Protein AF-A0A124FY47-F1 (afdb_monomer_lite)

InterPro domains:
  IPR008265 Lipase, GDSL, active site [PS01098] (9-20)
  IPR036514 SGNH hydrolase superfamily [G3DSA:3.40.50.1110] (1-58)

Sequence (60 aa):
MLLKEGQRVLFLGDSVTDAGRDREDFFGLGNGYPAIISGFVGAAYPGLKNRVSKQGCRRR

Radius of gyration: 11.93 Å; chains: 1; bounding box: 38×17×25 Å

pLDDT: mean 79.92, std 10.73, range [41.72, 91.62]

Foldseek 3Di:
DPADAAEEAEAEDACQQPQVFDPVDFQTSHDHPQVVVVVCCCVVPVRRNYRYGYDYDDDD

Structure (mmCIF, N/CA/C/O backbone):
data_AF-A0A124FY47-F1
#
_entry.id   AF-A0A124FY47-F1
#
loop_
_atom_site.group_PDB
_atom_site.id
_atom_site.type_symbol
_atom_site.label_atom_id
_atom_site.label_alt_id
_atom_site.label_comp_id
_atom_site.label_asym_id
_atom_site.label_entity_id
_atom_site.label_seq_id
_atom_site.pdbx_PDB_ins_code
_atom_site.Cartn_x
_atom_site.Cartn_y
_atom_site.Cartn_z
_atom_site.occupancy
_atom_site.B_iso_or_equiv
_atom_site.auth_seq_id
_atom_site.auth_comp_id
_atom_site.auth_asym_id
_atom_site.auth_atom_id
_atom_site.pdbx_PDB_model_num
ATOM 1 N N . MET A 1 1 ? -10.124 -6.350 12.684 1.00 65.75 1 MET A N 1
ATOM 2 C CA . MET A 1 1 ? -9.398 -5.527 11.692 1.00 65.75 1 MET A CA 1
ATOM 3 C C . MET A 1 1 ? -7.942 -5.428 12.129 1.00 65.75 1 MET A C 1
ATOM 5 O O . MET A 1 1 ? -7.719 -5.109 13.289 1.00 65.75 1 MET A O 1
ATOM 9 N N . LEU A 1 2 ? -6.973 -5.760 11.266 1.00 81.81 2 LEU A N 1
ATOM 10 C CA . LEU A 1 2 ? -5.539 -5.759 11.623 1.00 81.81 2 LEU A CA 1
ATOM 11 C C . LEU A 1 2 ? -4.925 -4.347 11.645 1.00 81.81 2 LEU A C 1
ATOM 13 O O . LEU A 1 2 ? -4.005 -4.092 12.415 1.00 81.81 2 LEU A O 1
ATOM 17 N N . LEU A 1 3 ? -5.450 -3.433 10.824 1.00 83.06 3 LEU A N 1
ATOM 18 C CA . LEU A 1 3 ? -5.024 -2.035 10.764 1.00 83.06 3 LEU A CA 1
ATOM 19 C C . LEU A 1 3 ? -5.839 -1.181 11.741 1.00 83.06 3 LEU A C 1
ATOM 21 O O . LEU A 1 3 ? -7.059 -1.342 11.837 1.00 83.06 3 LEU A O 1
ATOM 25 N N . LYS A 1 4 ? -5.166 -0.257 12.432 1.00 84.25 4 LYS A N 1
ATOM 26 C CA . LYS A 1 4 ? -5.772 0.757 13.310 1.00 84.25 4 LYS A CA 1
ATOM 27 C C . LYS A 1 4 ? -5.659 2.142 12.683 1.00 84.25 4 LYS A C 1
ATOM 29 O O . LYS A 1 4 ? -4.759 2.376 11.881 1.00 84.25 4 LYS A O 1
ATOM 34 N N . GLU A 1 5 ? -6.556 3.047 13.065 1.00 86.81 5 GLU A N 1
ATOM 35 C CA . GLU A 1 5 ? -6.551 4.429 12.578 1.00 86.81 5 GLU A CA 1
ATOM 36 C C . GLU A 1 5 ? -5.229 5.138 12.910 1.00 86.81 5 GLU A C 1
ATOM 38 O O . GLU A 1 5 ? -4.643 4.938 13.976 1.00 86.81 5 GLU A O 1
ATOM 43 N N . GLY A 1 6 ? -4.747 5.953 11.969 1.00 85.69 6 GLY A N 1
ATOM 44 C CA . GLY A 1 6 ? -3.539 6.760 12.132 1.00 85.69 6 GLY A CA 1
ATOM 45 C C . GLY A 1 6 ? -2.231 5.982 11.969 1.00 85.69 6 GLY A C 1
ATOM 46 O O . GLY A 1 6 ? -1.152 6.570 12.095 1.00 85.69 6 GLY A O 1
ATOM 47 N N . GLN A 1 7 ? -2.291 4.683 11.661 1.00 89.00 7 GLN A N 1
ATOM 48 C CA . GLN A 1 7 ? -1.093 3.885 11.427 1.00 89.00 7 GLN A CA 1
ATOM 49 C C . GLN A 1 7 ? -0.440 4.211 10.083 1.00 89.00 7 GLN A C 1
ATOM 51 O O . GLN A 1 7 ? -1.088 4.608 9.109 1.00 89.00 7 GLN A O 1
ATOM 56 N N . ARG A 1 8 ? 0.882 4.025 10.037 1.00 86.69 8 ARG A N 1
ATOM 57 C CA . ARG A 1 8 ? 1.657 4.102 8.801 1.00 86.69 8 ARG A CA 1
ATOM 58 C C . ARG A 1 8 ? 1.838 2.699 8.233 1.00 86.69 8 ARG A C 1
ATOM 60 O O . ARG A 1 8 ? 2.357 1.826 8.923 1.00 86.69 8 ARG A O 1
ATOM 67 N N . VAL A 1 9 ? 1.444 2.510 6.979 1.00 87.38 9 VAL A N 1
ATOM 68 C CA . VAL A 1 9 ? 1.618 1.259 6.235 1.00 87.38 9 VAL A CA 1
ATOM 69 C C . VAL A 1 9 ? 2.707 1.472 5.192 1.00 87.38 9 VAL A C 1
ATOM 71 O O . VAL A 1 9 ? 2.568 2.318 4.310 1.00 87.38 9 VAL A O 1
ATOM 74 N N . LEU A 1 10 ? 3.796 0.715 5.311 1.00 88.06 10 LEU A N 1
ATOM 75 C CA . LEU A 1 10 ? 4.915 0.750 4.377 1.00 88.06 10 LEU A CA 1
ATOM 76 C C . LEU A 1 10 ? 4.891 -0.501 3.501 1.00 88.06 10 LEU A C 1
ATOM 78 O O . LEU A 1 10 ? 4.988 -1.618 4.006 1.00 88.06 10 LEU A O 1
ATOM 82 N N . PHE A 1 11 ? 4.805 -0.307 2.190 1.00 87.19 11 PHE A N 1
ATOM 83 C CA . PHE A 1 11 ? 4.970 -1.379 1.216 1.00 87.19 11 PHE A CA 1
ATOM 84 C C . PHE A 1 11 ? 6.447 -1.498 0.827 1.00 87.19 11 PHE A C 1
ATOM 86 O O . PHE A 1 11 ? 7.031 -0.551 0.292 1.00 87.19 11 PHE A O 1
ATOM 93 N N . LEU A 1 12 ? 7.033 -2.663 1.106 1.00 86.19 12 LEU A N 1
ATOM 94 C CA . LEU A 1 12 ? 8.412 -3.024 0.780 1.00 86.19 12 LEU A CA 1
ATOM 95 C C . LEU A 1 12 ? 8.422 -4.200 -0.193 1.00 86.19 12 LEU A C 1
ATOM 97 O O . LEU A 1 12 ? 7.656 -5.145 -0.017 1.00 86.19 12 LEU A O 1
ATOM 101 N N . GLY A 1 13 ? 9.323 -4.163 -1.171 1.00 84.12 13 GLY A N 1
ATOM 102 C CA . GLY A 1 13 ? 9.505 -5.282 -2.087 1.00 84.12 13 GLY A CA 1
ATOM 103 C C . GLY A 1 13 ? 10.447 -4.989 -3.247 1.00 84.12 13 GLY A C 1
ATOM 104 O O . GLY A 1 13 ? 11.279 -4.076 -3.190 1.00 84.12 13 GLY A O 1
ATOM 105 N N . ASP A 1 14 ? 10.311 -5.813 -4.280 1.00 82.44 14 ASP A N 1
ATOM 106 C CA . ASP A 1 14 ? 11.056 -5.767 -5.534 1.00 82.44 14 ASP A CA 1
ATOM 107 C C . ASP A 1 14 ? 10.321 -4.933 -6.607 1.00 82.44 14 ASP A C 1
ATOM 109 O O . ASP A 1 14 ? 9.451 -4.107 -6.308 1.00 82.44 14 ASP A O 1
ATOM 113 N N . SER A 1 15 ? 10.675 -5.142 -7.876 1.00 80.12 15 SER A N 1
ATOM 114 C CA . SER A 1 15 ? 10.089 -4.451 -9.027 1.00 80.12 15 SER A CA 1
ATOM 115 C C . SER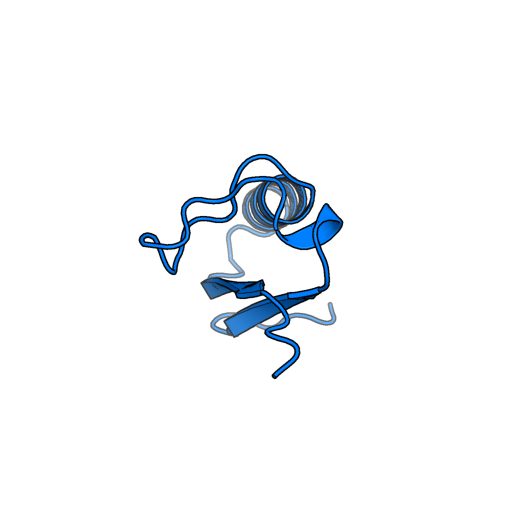 A 1 15 ? 8.565 -4.578 -9.120 1.00 80.12 15 SER A C 1
ATOM 117 O O . SER A 1 15 ? 7.922 -3.638 -9.593 1.00 80.12 15 SER A O 1
ATOM 119 N N . VAL A 1 16 ? 7.966 -5.670 -8.628 1.00 82.50 16 VAL A N 1
ATOM 120 C CA . VAL A 1 16 ? 6.504 -5.859 -8.621 1.00 82.50 16 VAL A CA 1
ATOM 121 C C . VAL A 1 16 ? 5.833 -4.855 -7.684 1.00 82.50 16 VAL A C 1
ATOM 123 O O . VAL A 1 16 ? 4.771 -4.311 -7.987 1.00 82.50 16 VAL A O 1
ATOM 126 N N . THR A 1 17 ? 6.472 -4.566 -6.549 1.00 82.56 17 THR A N 1
ATOM 127 C CA . THR A 1 17 ? 5.980 -3.578 -5.578 1.00 82.56 17 THR A CA 1
ATOM 128 C C . THR A 1 17 ? 6.261 -2.156 -6.037 1.00 82.56 17 THR A C 1
ATOM 130 O O . THR A 1 17 ? 5.435 -1.264 -5.824 1.00 82.56 17 THR A O 1
ATOM 133 N N . ASP A 1 18 ? 7.411 -1.935 -6.674 1.00 79.94 18 ASP A N 1
ATOM 134 C CA . ASP A 1 18 ? 7.813 -0.622 -7.179 1.00 79.94 18 ASP A CA 1
ATOM 135 C C . ASP A 1 18 ? 6.873 -0.156 -8.299 1.00 79.94 18 ASP A C 1
ATOM 137 O O . ASP A 1 18 ? 6.438 0.993 -8.276 1.00 79.94 18 ASP A O 1
ATOM 141 N N . ALA A 1 19 ? 6.480 -1.060 -9.208 1.00 81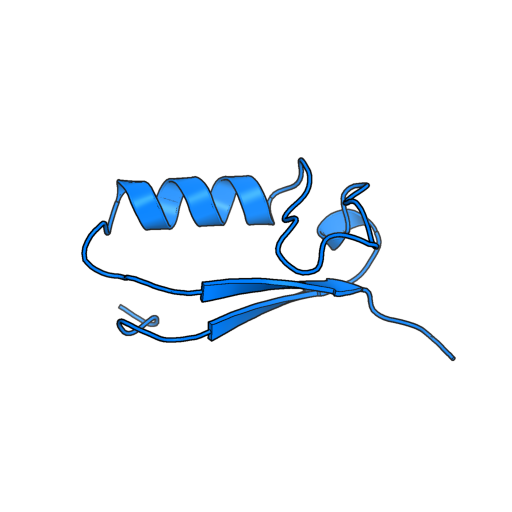.50 19 ALA A N 1
ATOM 142 C CA . ALA A 1 19 ? 5.490 -0.828 -10.267 1.00 81.50 19 ALA A CA 1
ATOM 143 C C . ALA A 1 19 ? 5.694 0.495 -11.034 1.00 81.50 19 ALA A C 1
ATOM 145 O O . ALA A 1 19 ? 4.734 1.206 -11.339 1.00 81.50 19 ALA A O 1
ATOM 146 N N . GLY A 1 20 ? 6.959 0.844 -11.291 1.00 72.00 20 GLY A N 1
ATOM 147 C CA . GLY A 1 20 ? 7.332 2.068 -11.997 1.00 72.00 20 GLY A CA 1
ATOM 148 C C . GLY A 1 20 ? 6.958 3.357 -11.264 1.00 72.00 20 GLY A C 1
ATOM 149 O O . GLY A 1 20 ? 6.712 4.362 -11.925 1.00 72.00 20 GLY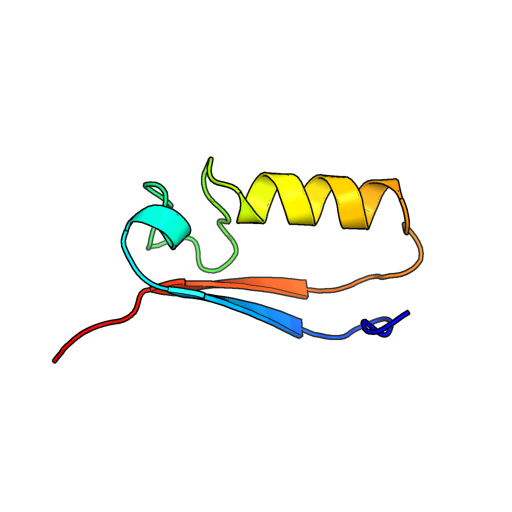 A O 1
ATOM 150 N N . ARG A 1 21 ? 6.864 3.344 -9.926 1.00 77.50 21 ARG A N 1
ATOM 151 C CA . ARG A 1 21 ? 6.580 4.564 -9.159 1.00 77.50 21 ARG A CA 1
ATOM 152 C C . ARG A 1 21 ? 7.644 5.629 -9.411 1.00 77.50 21 ARG A C 1
ATOM 154 O O . ARG A 1 21 ? 8.823 5.320 -9.601 1.00 77.50 21 ARG A O 1
ATOM 161 N N . ASP A 1 22 ? 7.221 6.877 -9.285 1.00 78.56 22 ASP A N 1
ATOM 162 C CA . ASP A 1 22 ? 8.157 7.974 -9.127 1.00 78.56 22 ASP A CA 1
ATOM 163 C C . ASP A 1 22 ? 8.925 7.794 -7.806 1.00 78.56 22 ASP A C 1
ATOM 165 O O . ASP A 1 22 ? 8.347 7.499 -6.754 1.00 78.56 22 ASP A O 1
ATOM 169 N N . ARG A 1 23 ? 10.253 7.872 -7.882 1.00 76.62 23 ARG A N 1
ATOM 170 C CA . ARG A 1 23 ? 11.136 7.705 -6.722 1.00 76.62 23 ARG A CA 1
ATOM 171 C C . ARG A 1 23 ? 11.402 9.022 -6.008 1.00 76.62 23 ARG A C 1
ATOM 173 O O . ARG A 1 23 ? 11.778 8.966 -4.838 1.00 76.62 23 ARG A O 1
ATOM 180 N N . GLU A 1 24 ? 11.149 10.144 -6.675 1.00 78.06 24 GLU A N 1
ATOM 181 C CA . GLU A 1 24 ? 11.211 11.483 -6.092 1.00 78.06 24 GLU A CA 1
ATOM 182 C C . GLU A 1 24 ? 9.949 11.780 -5.263 1.00 78.06 24 GLU A C 1
ATOM 184 O O . GLU A 1 24 ? 10.009 12.512 -4.274 1.00 78.06 24 GLU A O 1
ATOM 189 N N . ASP A 1 25 ? 8.820 11.135 -5.586 1.00 78.88 25 ASP A N 1
ATOM 190 C CA . ASP A 1 25 ? 7.607 11.170 -4.767 1.00 78.88 25 ASP A CA 1
ATOM 191 C C . ASP A 1 25 ? 7.591 10.036 -3.725 1.00 78.88 25 ASP A C 1
ATOM 193 O O . ASP A 1 25 ? 7.303 8.867 -4.000 1.00 78.88 25 ASP A O 1
ATOM 197 N N . PHE A 1 26 ? 7.869 10.401 -2.474 1.00 68.50 26 PHE A N 1
ATOM 198 C CA . PHE A 1 26 ? 7.886 9.474 -1.340 1.00 68.50 26 PHE A CA 1
ATOM 199 C C . PHE A 1 26 ? 6.498 8.921 -0.967 1.00 68.50 26 PHE A C 1
ATOM 201 O O . PHE A 1 26 ? 6.401 7.860 -0.336 1.00 68.50 26 PHE A O 1
ATOM 208 N N . PHE A 1 27 ? 5.428 9.630 -1.334 1.00 72.69 27 PHE A N 1
ATOM 209 C CA . PHE A 1 27 ? 4.040 9.212 -1.112 1.00 72.69 27 PHE A CA 1
ATOM 210 C C . PHE A 1 27 ? 3.413 8.595 -2.369 1.00 72.69 27 PHE A C 1
ATOM 212 O O . PHE A 1 27 ? 2.326 8.017 -2.300 1.00 72.69 27 PHE A O 1
ATOM 219 N N . GLY A 1 28 ? 4.136 8.635 -3.488 1.00 77.00 28 GLY A N 1
ATOM 220 C CA . GLY A 1 28 ? 3.759 8.042 -4.757 1.00 77.00 28 GLY A CA 1
ATOM 221 C C . GLY A 1 28 ? 3.649 6.524 -4.661 1.00 77.00 28 GLY A C 1
ATOM 222 O O . GLY A 1 28 ? 4.639 5.792 -4.563 1.00 77.00 28 GLY A O 1
ATOM 223 N N . LEU A 1 29 ? 2.418 6.016 -4.735 1.00 76.88 29 LEU A N 1
ATOM 224 C CA . LEU A 1 29 ? 2.155 4.577 -4.771 1.00 76.88 29 LEU A CA 1
ATOM 225 C C . LEU A 1 29 ? 2.282 3.987 -6.187 1.00 76.88 29 LEU A C 1
ATOM 227 O O . LEU A 1 29 ? 2.190 2.771 -6.338 1.00 76.88 29 LEU A O 1
ATOM 231 N N . GLY A 1 30 ? 2.534 4.791 -7.222 1.00 77.38 30 GLY A N 1
ATOM 232 C CA . GLY A 1 30 ? 2.613 4.322 -8.613 1.00 77.38 30 GLY A CA 1
ATOM 233 C C . GLY A 1 30 ? 1.324 3.640 -9.096 1.00 77.38 30 GLY A C 1
ATOM 234 O O . GLY A 1 30 ? 0.268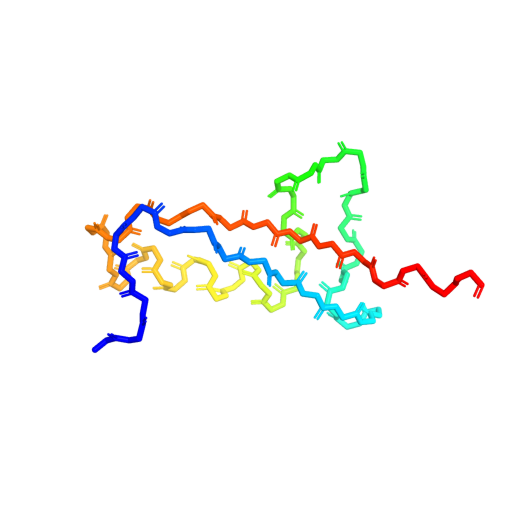 3.793 -8.489 1.00 77.38 30 GLY A O 1
ATOM 235 N N . ASN A 1 31 ? 1.419 2.841 -10.162 1.00 80.56 31 ASN A N 1
ATOM 236 C CA . ASN A 1 31 ? 0.256 2.208 -10.813 1.00 80.56 31 ASN A CA 1
ATOM 237 C C . ASN A 1 31 ? 0.095 0.715 -10.474 1.00 80.56 31 ASN A C 1
ATOM 239 O O . ASN A 1 31 ? -0.555 -0.037 -11.194 1.00 80.56 31 ASN A O 1
ATOM 243 N N . GLY A 1 32 ? 0.732 0.264 -9.393 1.00 85.62 32 GLY A N 1
ATOM 244 C CA . GLY A 1 32 ? 0.729 -1.139 -8.980 1.00 85.62 32 GLY A CA 1
ATOM 245 C C . GLY A 1 32 ? -0.318 -1.476 -7.925 1.00 85.62 32 GLY A C 1
ATOM 246 O O . GLY A 1 32 ? -1.072 -0.627 -7.444 1.00 85.62 32 GLY A O 1
ATOM 247 N N . TYR A 1 33 ? -0.272 -2.726 -7.464 1.0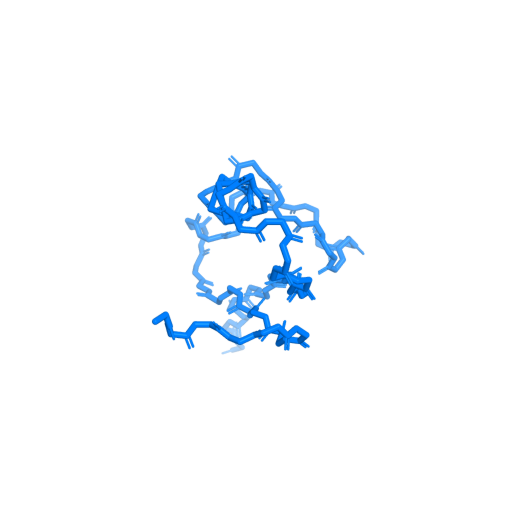0 88.81 33 TYR A N 1
ATOM 248 C CA . TYR A 1 33 ? -1.167 -3.235 -6.424 1.00 88.81 33 TYR A CA 1
ATOM 249 C C . TYR A 1 33 ? -1.232 -2.386 -5.135 1.00 88.81 33 TYR A C 1
ATOM 251 O O . TYR A 1 33 ? -2.306 -2.331 -4.542 1.00 88.81 33 TYR A O 1
ATOM 259 N N . PRO A 1 34 ? -0.184 -1.664 -4.682 1.00 88.00 34 PRO A N 1
ATOM 260 C CA . PRO A 1 34 ? -0.304 -0.876 -3.457 1.00 88.00 34 PRO A CA 1
ATOM 261 C C . PRO A 1 34 ? -1.208 0.353 -3.610 1.00 88.00 34 PRO A C 1
ATOM 263 O O . PRO A 1 34 ? -1.856 0.744 -2.643 1.00 88.00 34 PRO A O 1
ATOM 266 N N . ALA A 1 35 ? -1.296 0.934 -4.812 1.00 88.06 35 ALA A N 1
ATOM 267 C CA . ALA A 1 35 ? -2.247 2.008 -5.090 1.00 88.06 35 ALA A CA 1
ATOM 268 C C . ALA A 1 35 ? -3.683 1.470 -5.089 1.00 88.06 35 ALA A C 1
ATOM 270 O O . ALA A 1 35 ? -4.567 2.055 -4.466 1.00 88.06 35 ALA A O 1
ATOM 271 N N . ILE A 1 36 ? -3.885 0.296 -5.696 1.00 90.69 36 ILE A N 1
ATOM 272 C CA . ILE A 1 36 ? -5.174 -0.404 -5.730 1.00 90.69 36 ILE A CA 1
ATOM 273 C C . ILE A 1 36 ? -5.645 -0.745 -4.307 1.00 90.69 36 ILE A C 1
ATOM 275 O O . ILE A 1 36 ? -6.765 -0.409 -3.926 1.00 90.69 36 ILE A O 1
ATOM 279 N N . ILE A 1 37 ? -4.779 -1.350 -3.487 1.00 90.62 37 ILE A N 1
ATOM 280 C CA . ILE A 1 37 ? -5.093 -1.682 -2.090 1.00 90.62 37 ILE A CA 1
ATOM 281 C C . ILE A 1 37 ? -5.377 -0.414 -1.282 1.00 90.62 37 ILE A C 1
ATOM 283 O O . ILE A 1 37 ? -6.347 -0.388 -0.530 1.00 90.62 37 ILE A O 1
ATOM 287 N N . SER A 1 38 ? -4.577 0.646 -1.442 1.00 88.00 38 SER A N 1
ATOM 288 C CA . SER A 1 38 ? -4.815 1.916 -0.747 1.00 88.00 38 SER A CA 1
ATOM 289 C C . SER A 1 38 ? -6.178 2.515 -1.105 1.00 88.00 38 SER A C 1
ATOM 291 O O . SER A 1 38 ? -6.880 2.996 -0.216 1.00 88.00 38 SER A O 1
ATOM 293 N N . GLY A 1 39 ? -6.578 2.448 -2.379 1.00 88.38 39 GLY A N 1
ATOM 294 C CA . GLY A 1 39 ? -7.896 2.888 -2.838 1.00 88.38 39 GLY A CA 1
ATOM 295 C C . GLY A 1 39 ? -9.030 2.071 -2.220 1.00 88.38 39 GLY A C 1
ATOM 296 O O . GLY A 1 39 ? -9.962 2.644 -1.657 1.00 88.38 39 GLY A O 1
ATOM 297 N N . PHE A 1 40 ? -8.926 0.739 -2.240 1.00 91.62 40 PHE A N 1
ATOM 298 C CA . PHE A 1 40 ? -9.940 -0.129 -1.635 1.00 91.62 40 PHE A CA 1
ATOM 299 C C . PHE A 1 40 ? -10.046 0.048 -0.122 1.00 91.62 40 PHE A C 1
ATOM 301 O O . PHE A 1 40 ? -11.155 0.112 0.400 1.00 91.62 40 PHE A O 1
ATOM 308 N N . VAL A 1 41 ? -8.922 0.163 0.590 1.00 89.19 41 VAL A N 1
ATOM 309 C CA . VAL A 1 41 ? -8.930 0.386 2.042 1.00 89.19 41 VAL A CA 1
ATOM 310 C C . VAL A 1 41 ? -9.542 1.747 2.373 1.00 89.19 41 VAL A C 1
ATOM 312 O O . VAL A 1 41 ? -10.366 1.821 3.280 1.00 89.19 41 VAL A O 1
ATOM 315 N N . GLY A 1 42 ? -9.207 2.799 1.619 1.00 88.31 42 GLY A N 1
ATOM 316 C CA . GLY A 1 42 ? -9.805 4.124 1.800 1.00 88.31 42 GLY A CA 1
ATOM 317 C C . GLY A 1 42 ? -11.310 4.157 1.510 1.00 88.31 42 GLY A C 1
ATOM 318 O O . GLY A 1 42 ? -12.056 4.801 2.242 1.00 88.31 42 GLY A O 1
ATOM 319 N N . ALA A 1 43 ? -11.766 3.429 0.485 1.00 89.69 43 ALA A N 1
ATOM 320 C CA . ALA A 1 43 ? -13.180 3.350 0.120 1.00 89.69 43 ALA A CA 1
ATOM 321 C C . ALA A 1 43 ? -14.001 2.488 1.094 1.00 89.69 43 ALA A C 1
ATOM 323 O O . ALA A 1 43 ? -15.099 2.873 1.488 1.00 89.69 43 ALA A O 1
ATOM 324 N N . ALA A 1 44 ? -13.473 1.330 1.498 1.00 90.31 44 ALA A N 1
ATOM 325 C CA . ALA A 1 44 ? -14.157 0.409 2.403 1.00 90.31 44 ALA A CA 1
ATOM 326 C C . ALA A 1 44 ? -14.116 0.882 3.866 1.00 90.31 44 ALA A C 1
ATOM 328 O O . ALA A 1 44 ? -15.000 0.537 4.650 1.00 90.31 44 ALA A O 1
ATOM 329 N N . TYR A 1 45 ? -13.103 1.672 4.239 1.00 88.75 45 TYR A N 1
ATOM 330 C CA . TYR A 1 45 ? -12.880 2.120 5.611 1.00 88.75 45 TYR A CA 1
ATOM 331 C C . TYR A 1 45 ? -12.457 3.598 5.682 1.00 88.75 45 TYR A C 1
ATOM 333 O O . TYR A 1 45 ? -11.334 3.903 6.083 1.00 88.75 45 TYR A O 1
ATOM 341 N N . PRO A 1 46 ? -13.356 4.548 5.379 1.00 82.75 46 PRO A N 1
ATOM 342 C CA . PRO A 1 46 ? -13.021 5.976 5.364 1.00 82.75 46 PRO A CA 1
ATOM 343 C C . PRO A 1 46 ? -12.579 6.532 6.732 1.00 82.75 46 PRO A C 1
ATOM 345 O O . PRO A 1 46 ? -11.875 7.538 6.794 1.00 82.75 46 PRO A O 1
ATOM 348 N N . GLY A 1 47 ? -12.951 5.873 7.838 1.00 82.44 47 GLY A N 1
ATOM 349 C CA . GLY A 1 47 ? -12.484 6.212 9.190 1.00 82.44 47 GLY A CA 1
ATOM 350 C C . GLY A 1 47 ? -11.047 5.769 9.493 1.00 82.44 47 GLY A C 1
ATOM 351 O O . GLY A 1 47 ? -10.457 6.218 10.466 1.00 82.44 47 GLY A O 1
ATOM 352 N N . LEU A 1 48 ? -10.443 4.911 8.668 1.00 81.56 48 LEU A N 1
ATOM 353 C CA . LEU A 1 48 ? -9.056 4.473 8.820 1.00 81.56 48 LEU A CA 1
ATOM 354 C C . LEU A 1 48 ? -8.134 5.440 8.065 1.00 81.56 48 LEU A C 1
ATOM 356 O O . LEU A 1 48 ? -7.700 5.170 6.945 1.00 81.56 48 LEU A O 1
ATOM 360 N N . LYS A 1 49 ? -7.822 6.582 8.694 1.00 78.44 49 LYS A N 1
ATOM 361 C CA . LYS A 1 49 ? -6.903 7.617 8.174 1.00 78.44 49 LYS A CA 1
ATOM 362 C C . LYS A 1 49 ? -5.438 7.169 8.208 1.00 78.44 49 LYS A C 1
ATOM 364 O O . LYS A 1 49 ? -4.603 7.730 8.921 1.00 78.44 49 LYS A O 1
ATOM 369 N N . ASN A 1 50 ? -5.125 6.123 7.459 1.00 80.25 50 ASN A N 1
ATOM 370 C CA . ASN A 1 50 ? -3.799 5.524 7.447 1.00 80.25 50 ASN A CA 1
ATOM 371 C C . ASN A 1 50 ? -2.905 6.212 6.420 1.00 80.25 50 ASN A C 1
ATOM 373 O O . ASN A 1 50 ? -3.324 6.508 5.303 1.00 80.25 50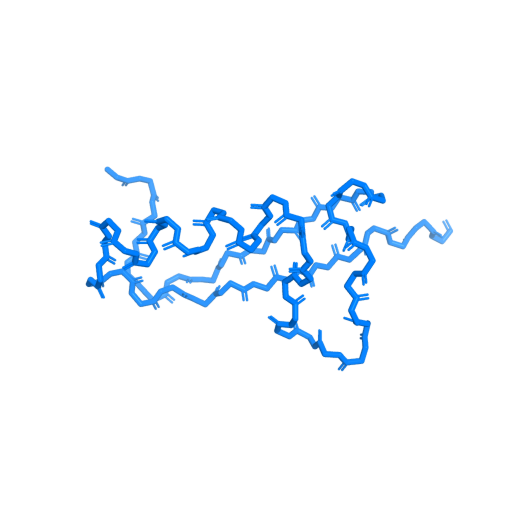 ASN A O 1
ATOM 377 N N . ARG A 1 51 ? -1.644 6.447 6.793 1.00 79.94 51 ARG A N 1
ATOM 378 C CA . ARG A 1 51 ? -0.639 6.965 5.858 1.00 79.94 51 ARG A CA 1
ATOM 379 C C . ARG A 1 51 ? 0.034 5.802 5.155 1.00 79.94 51 ARG A C 1
ATOM 381 O O . ARG A 1 51 ? 0.680 4.988 5.810 1.00 79.94 51 ARG A O 1
ATOM 388 N N . VAL A 1 52 ? -0.095 5.746 3.838 1.00 81.81 52 VAL A N 1
ATOM 389 C CA . VAL A 1 52 ? 0.496 4.691 3.016 1.00 81.81 52 VAL A CA 1
ATOM 390 C C . VAL A 1 52 ? 1.723 5.236 2.296 1.00 81.81 52 VAL A C 1
ATOM 392 O O . VAL A 1 52 ? 1.672 6.320 1.723 1.00 81.81 52 VAL A O 1
ATOM 395 N N . SER A 1 53 ? 2.827 4.497 2.335 1.00 81.50 53 SER A N 1
ATOM 396 C CA . SER A 1 53 ? 4.054 4.841 1.612 1.00 81.50 53 SER A CA 1
ATOM 397 C C . SER A 1 53 ? 4.718 3.597 1.031 1.00 81.50 53 SER A C 1
ATOM 399 O O . SER A 1 53 ? 4.443 2.469 1.449 1.00 81.50 53 SER A O 1
ATOM 401 N N . LYS A 1 54 ? 5.625 3.799 0.075 1.00 74.94 54 LYS A N 1
ATOM 402 C CA . LYS A 1 54 ? 6.428 2.735 -0.537 1.00 74.94 54 LYS A CA 1
ATOM 403 C C . LYS A 1 54 ? 7.904 2.960 -0.305 1.00 74.94 54 LYS A C 1
ATOM 405 O O . LYS A 1 54 ? 8.372 4.093 -0.328 1.00 74.94 54 LYS A O 1
ATOM 410 N N . GLN A 1 55 ? 8.649 1.872 -0.182 1.00 73.25 55 GLN A N 1
ATOM 411 C CA . GLN A 1 55 ? 10.100 1.929 -0.237 1.00 73.25 55 GLN A CA 1
ATOM 412 C C . GLN A 1 55 ? 10.636 0.728 -1.023 1.00 73.25 55 GLN A C 1
ATOM 414 O O . GLN A 1 55 ? 10.215 -0.410 -0.834 1.00 73.25 55 GLN A O 1
ATOM 419 N N . GLY A 1 56 ? 11.530 1.002 -1.973 1.00 64.25 56 GLY A N 1
ATOM 420 C CA . GLY A 1 56 ? 12.153 -0.037 -2.792 1.00 64.25 56 GLY A CA 1
ATOM 421 C C . GLY A 1 56 ? 13.279 -0.724 -2.025 1.00 64.25 56 GLY A C 1
ATOM 422 O O . GLY A 1 56 ? 14.034 -0.060 -1.308 1.00 64.25 56 GLY A O 1
ATOM 423 N N . CYS A 1 57 ? 13.414 -2.041 -2.179 1.00 52.59 57 CYS A N 1
ATOM 424 C CA . CYS A 1 57 ? 14.555 -2.766 -1.633 1.00 52.59 57 CYS A CA 1
ATOM 425 C C . CYS A 1 57 ? 15.828 -2.376 -2.403 1.00 52.59 57 CYS A C 1
ATOM 427 O O . CYS A 1 57 ? 16.043 -2.793 -3.540 1.00 52.59 57 CYS A O 1
ATOM 429 N N . ARG A 1 58 ? 16.684 -1.551 -1.792 1.00 48.84 58 ARG A N 1
ATOM 430 C CA . ARG A 1 58 ? 18.024 -1.267 -2.312 1.00 48.84 58 ARG A CA 1
ATOM 431 C C . ARG A 1 58 ? 18.936 -2.408 -1.860 1.00 48.84 58 ARG A C 1
ATOM 433 O O . ARG A 1 58 ? 19.386 -2.403 -0.718 1.00 48.84 58 ARG A O 1
ATOM 440 N N . ARG A 1 59 ? 19.206 -3.384 -2.733 1.00 45.03 59 ARG A N 1
ATOM 441 C CA . ARG A 1 59 ? 20.385 -4.243 -2.551 1.00 45.03 59 ARG A CA 1
ATOM 442 C C . ARG A 1 59 ? 21.610 -3.339 -2.724 1.00 45.03 59 ARG A C 1
ATOM 444 O O . ARG A 1 59 ? 21.842 -2.839 -3.822 1.00 45.03 59 ARG A O 1
ATOM 451 N N . ARG A 1 60 ? 22.281 -3.016 -1.616 1.00 41.72 60 ARG A N 1
ATOM 452 C CA . ARG A 1 60 ? 23.695 -2.629 -1.656 1.00 41.72 60 ARG A CA 1
ATOM 453 C C . ARG A 1 60 ? 24.524 -3.880 -1.886 1.00 41.72 60 ARG A C 1
ATOM 455 O O . ARG A 1 60 ? 24.094 -4.941 -1.381 1.00 41.72 60 ARG A O 1
#

Organism: NCBI:txid1184387

Secondary structure (DSSP, 8-state):
----TT-EEEEEESHHHHTT--SS-TT--TTSHHHHHHHHHHHH-TT---EEEEEE----